Protein AF-A0A379TYB3-F1 (afdb_monomer_lite)

Radius of gyration: 19.14 Å; chains: 1; bounding box: 39×27×51 Å

pLDDT: mean 89.35, std 11.74, range [38.0, 97.56]

Foldseek 3Di:
DDDDPVLDDDDDQVCQLVCCLVVVHVDDDHDPPDPSCVVSVNDDDDPPVCPDPDPDDADDDDPVVPVVDDCVVVVRPPDPDDDD

InterPro domains:
  IPR007210 ABC-type glycine betaine transport system, substrate-binding domain [PF04069] (7-78)

Organism: Salmonella diarizonae (NCBI:txid59204)

Secondary structure (DSSP, 8-state):
----GGG-----HHHHHHHHHTTS-S-----TT-HHHHHTT--PPP-TT--SPP--------HHHHHHSTTHHHHHHS-SS---

Structure (mmCIF, N/CA/C/O backbone):
data_AF-A0A379T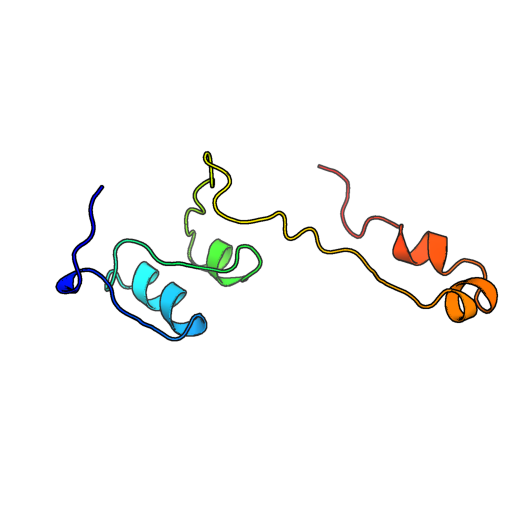YB3-F1
#
_entry.id   AF-A0A379TYB3-F1
#
loop_
_atom_site.group_PDB
_atom_site.id
_atom_site.type_symbol
_atom_site.label_atom_id
_atom_site.label_alt_id
_atom_site.label_comp_id
_atom_site.label_asym_id
_atom_site.label_entity_id
_atom_site.label_seq_id
_atom_site.pdbx_PDB_ins_code
_atom_site.Cartn_x
_atom_site.Cartn_y
_atom_site.Cartn_z
_atom_site.occupancy
_atom_site.B_iso_or_equiv
_atom_site.auth_seq_id
_atom_site.auth_comp_id
_atom_site.auth_asym_id
_atom_site.auth_atom_id
_atom_site.pdbx_PDB_model_num
ATOM 1 N N . MET A 1 1 ? -15.713 12.360 11.371 1.00 65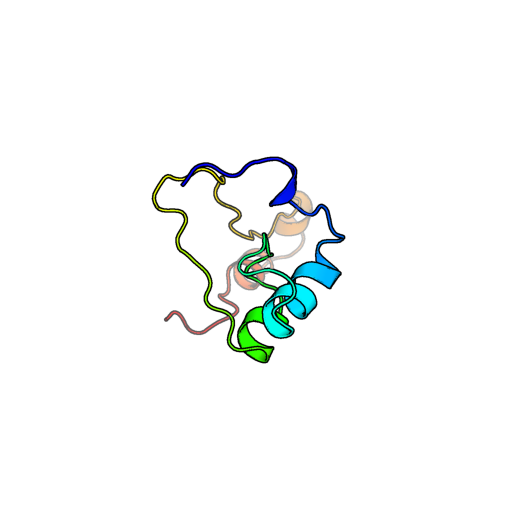.81 1 MET A N 1
ATOM 2 C CA . MET A 1 1 ? -15.424 11.503 12.537 1.00 65.81 1 MET A CA 1
ATOM 3 C C . MET A 1 1 ? -14.200 12.082 13.222 1.00 65.81 1 MET A C 1
ATOM 5 O O . MET A 1 1 ? -13.224 12.337 12.530 1.00 65.81 1 MET A O 1
ATOM 9 N N . GLN A 1 2 ? -14.281 12.380 14.515 1.00 78.62 2 GLN A N 1
ATOM 10 C CA . GLN A 1 2 ? -13.152 12.873 15.304 1.00 78.62 2 GLN A CA 1
ATOM 11 C C . GLN A 1 2 ? -12.693 11.716 16.194 1.00 78.62 2 GLN A C 1
ATOM 13 O O . GLN A 1 2 ? -13.531 11.113 16.860 1.00 78.62 2 GLN A O 1
ATOM 18 N N . LEU A 1 3 ? -11.414 11.343 16.104 1.00 83.06 3 LEU A N 1
ATOM 19 C CA . LEU A 1 3 ? -10.821 10.255 16.882 1.00 83.06 3 LEU A CA 1
ATOM 20 C C . LEU A 1 3 ? -9.966 10.851 17.997 1.00 83.06 3 LEU A C 1
ATOM 22 O O . LEU A 1 3 ? -9.078 11.661 17.724 1.00 83.06 3 LEU A O 1
ATOM 26 N N . ASP A 1 4 ? -10.199 10.408 19.226 1.00 88.88 4 ASP A N 1
ATOM 27 C CA . ASP A 1 4 ? -9.397 10.792 20.381 1.00 88.88 4 ASP A CA 1
ATOM 28 C C . ASP A 1 4 ? -8.275 9.778 20.633 1.00 88.88 4 ASP A C 1
ATOM 30 O O . ASP A 1 4 ? -8.339 8.616 20.228 1.00 88.88 4 ASP A O 1
ATOM 34 N N . ARG A 1 5 ? -7.232 10.200 21.359 1.00 83.00 5 ARG A N 1
ATOM 35 C CA . ARG A 1 5 ? -6.055 9.364 21.665 1.00 83.00 5 ARG A CA 1
ATOM 36 C C . ARG A 1 5 ? -6.375 7.939 22.154 1.00 83.00 5 ARG A C 1
ATOM 38 O O . ARG A 1 5 ? -5.710 7.027 21.676 1.00 83.00 5 ARG A O 1
ATOM 45 N N . PRO A 1 6 ? -7.357 7.699 23.047 1.00 86.81 6 PRO A N 1
ATOM 46 C CA . PRO A 1 6 ? -7.669 6.346 23.522 1.00 86.81 6 PRO A CA 1
ATOM 47 C C . PRO A 1 6 ? -8.195 5.397 22.434 1.00 86.81 6 PRO A C 1
ATOM 49 O O . PRO A 1 6 ? -8.150 4.181 22.607 1.00 86.81 6 PRO A O 1
ATOM 52 N N . GLN A 1 7 ? -8.701 5.944 21.325 1.00 89.06 7 GLN A N 1
ATOM 53 C CA . GLN A 1 7 ? -9.251 5.188 20.198 1.00 89.06 7 GLN A CA 1
ATOM 54 C C . GLN A 1 7 ? -8.179 4.847 19.152 1.00 89.06 7 GLN A C 1
ATOM 56 O O . GLN A 1 7 ? -8.433 4.058 18.247 1.00 89.06 7 GLN A O 1
ATOM 61 N N . ILE A 1 8 ? -6.977 5.422 19.269 1.00 92.25 8 ILE A N 1
ATOM 62 C CA . ILE A 1 8 ? -5.869 5.214 18.337 1.00 92.25 8 ILE A CA 1
ATOM 63 C C . ILE A 1 8 ? -4.869 4.250 18.968 1.00 92.25 8 ILE A C 1
ATOM 65 O O . ILE A 1 8 ? -4.310 4.512 20.033 1.00 92.25 8 ILE A O 1
ATOM 69 N N . ARG A 1 9 ? -4.598 3.142 18.279 1.00 92.06 9 ARG A N 1
ATOM 70 C CA . ARG A 1 9 ? -3.583 2.166 18.682 1.00 92.06 9 ARG A CA 1
ATOM 71 C C . ARG A 1 9 ? -2.471 2.150 17.647 1.00 92.06 9 ARG A C 1
ATOM 73 O O . ARG A 1 9 ? -2.710 1.819 16.490 1.00 92.06 9 ARG A O 1
ATOM 80 N N . GLN A 1 10 ? -1.260 2.517 18.060 1.00 92.50 10 GLN A N 1
ATOM 81 C CA . GLN A 1 10 ? -0.078 2.314 17.226 1.00 92.50 10 GLN A CA 1
ATOM 82 C C . GLN A 1 10 ? 0.306 0.839 17.253 1.00 92.50 10 GLN A C 1
ATOM 84 O O . GLN A 1 10 ? 0.362 0.221 18.315 1.00 92.50 10 GLN A O 1
ATOM 89 N N . MET A 1 11 ? 0.533 0.279 16.072 1.00 93.25 11 MET A N 1
ATOM 90 C CA . MET A 1 11 ? 0.830 -1.132 15.875 1.00 93.25 11 MET A CA 1
ATOM 91 C C . MET A 1 11 ? 1.838 -1.270 14.743 1.00 93.25 11 MET A C 1
ATOM 93 O O . MET A 1 11 ? 1.878 -0.430 13.841 1.00 93.25 11 MET A O 1
ATOM 97 N N . ASP A 1 12 ? 2.595 -2.364 14.751 1.00 94.38 12 ASP A N 1
ATOM 98 C CA . ASP A 1 12 ? 3.369 -2.741 13.575 1.00 94.38 12 ASP A CA 1
ATOM 99 C C . ASP A 1 12 ? 2.415 -3.014 12.400 1.00 94.38 12 ASP A C 1
ATOM 101 O O . ASP A 1 12 ? 1.409 -3.711 12.590 1.00 94.38 12 ASP A O 1
ATOM 105 N N . PRO A 1 13 ? 2.715 -2.542 11.174 1.00 90.50 13 PRO A N 1
ATOM 106 C CA . PRO A 1 13 ? 1.812 -2.676 10.027 1.00 90.50 13 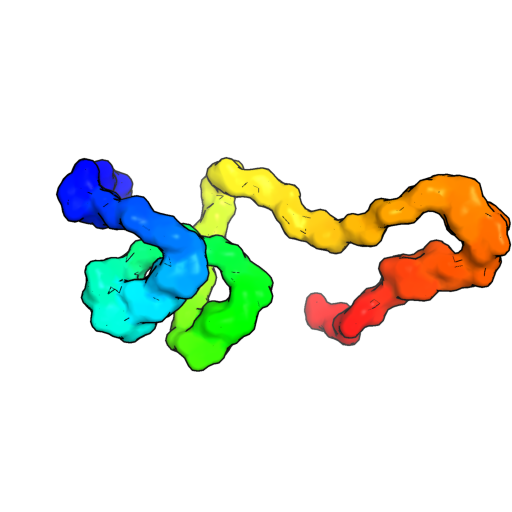PRO A CA 1
ATOM 107 C C . PRO A 1 13 ? 1.366 -4.118 9.765 1.00 90.50 13 PRO A C 1
ATOM 109 O O . PRO A 1 13 ? 0.225 -4.373 9.392 1.00 90.50 13 PRO A O 1
ATOM 112 N N . GLY A 1 14 ? 2.248 -5.091 10.014 1.00 92.25 14 GLY A N 1
ATOM 113 C CA . GLY A 1 14 ? 1.937 -6.509 9.851 1.00 92.25 14 GLY A CA 1
ATOM 114 C C . GLY A 1 14 ? 0.877 -7.043 10.821 1.00 92.25 14 GLY A C 1
ATOM 115 O O . GLY A 1 14 ? 0.221 -8.029 10.492 1.00 92.25 14 GLY A O 1
ATOM 116 N N . LEU A 1 15 ? 0.681 -6.415 11.982 1.00 95.25 15 LEU A N 1
ATOM 117 C CA . LEU A 1 15 ? -0.288 -6.848 12.994 1.00 95.25 15 LEU A CA 1
ATOM 118 C C . LEU A 1 15 ? -1.691 -6.286 12.747 1.00 95.25 15 LEU A C 1
ATOM 120 O O . LEU A 1 15 ? -2.670 -6.900 13.169 1.00 95.25 15 LEU A O 1
ATOM 124 N N . VAL A 1 16 ? -1.792 -5.160 12.034 1.00 95.94 16 VAL A N 1
ATOM 125 C CA . VAL A 1 16 ? -3.055 -4.450 11.781 1.00 95.94 16 VAL A CA 1
ATOM 126 C C . VAL A 1 16 ? -4.091 -5.360 11.113 1.00 95.94 16 VAL A C 1
ATOM 128 O O . VAL A 1 16 ? -5.239 -5.397 11.542 1.00 95.94 16 VAL A O 1
ATOM 131 N N . TYR A 1 17 ? -3.684 -6.167 10.129 1.00 95.75 17 TYR A N 1
ATOM 132 C CA . TYR A 1 17 ? -4.582 -7.084 9.410 1.00 95.75 17 TYR A CA 1
ATOM 133 C C . TYR A 1 17 ? -5.258 -8.105 10.333 1.00 95.75 17 TYR A C 1
ATOM 135 O O . TYR A 1 17 ? -6.462 -8.328 10.233 1.00 95.75 17 TYR A O 1
ATOM 143 N N . ASN A 1 18 ? -4.489 -8.713 11.243 1.00 95.00 18 ASN A N 1
ATOM 144 C CA . ASN A 1 18 ? -5.033 -9.667 12.211 1.00 95.00 18 ASN A CA 1
ATOM 145 C C . ASN A 1 18 ? -5.910 -8.948 13.238 1.00 95.00 18 ASN A C 1
ATOM 147 O O . ASN A 1 18 ? -6.958 -9.461 13.599 1.00 95.00 18 ASN A O 1
ATOM 151 N N . ALA A 1 19 ? -5.520 -7.745 13.667 1.00 95.94 19 ALA A N 1
ATOM 152 C CA . ALA A 1 19 ? -6.293 -6.968 14.627 1.00 95.94 19 ALA A CA 1
ATOM 153 C C . ALA A 1 19 ? -7.676 -6.568 14.091 1.00 95.94 19 ALA A C 1
ATOM 155 O O . ALA A 1 19 ? -8.643 -6.620 14.845 1.00 95.94 19 ALA A O 1
ATOM 156 N N . VAL A 1 20 ? -7.774 -6.217 12.803 1.00 95.25 20 VAL A N 1
ATOM 157 C CA . VAL A 1 20 ? -9.061 -5.954 12.138 1.00 95.25 20 VAL A CA 1
ATOM 158 C C . VAL A 1 20 ? -9.872 -7.246 12.011 1.00 95.25 20 VAL A C 1
ATOM 160 O O . VA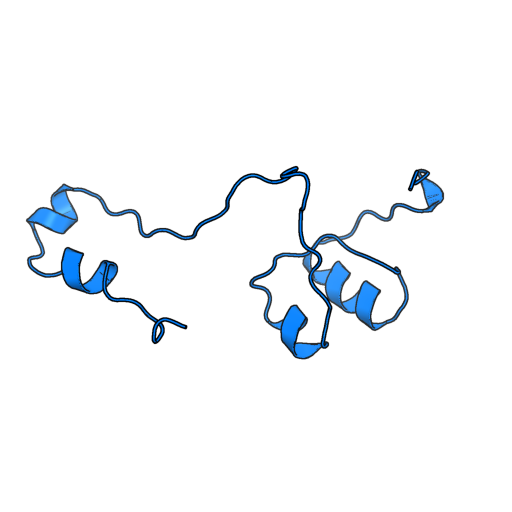L A 1 20 ? -11.031 -7.281 12.411 1.00 95.25 20 VAL A O 1
ATOM 163 N N . ARG A 1 21 ? -9.261 -8.336 11.522 1.00 95.69 21 ARG A N 1
ATOM 164 C CA . ARG A 1 21 ? -9.926 -9.647 11.383 1.00 95.69 21 ARG A CA 1
ATOM 165 C C . ARG A 1 21 ? -10.488 -10.163 12.713 1.00 95.69 21 ARG A C 1
ATOM 167 O O . ARG A 1 21 ? -11.596 -10.684 12.748 1.00 95.69 21 ARG A O 1
ATOM 174 N N . ASP A 1 22 ? -9.718 -10.025 13.789 1.00 96.00 22 ASP A N 1
ATOM 175 C CA . ASP A 1 22 ? -10.058 -10.530 15.123 1.00 96.00 22 ASP A CA 1
ATOM 176 C C . ASP A 1 22 ? -10.956 -9.556 15.913 1.00 96.00 22 ASP A C 1
ATOM 178 O O . ASP A 1 22 ? -11.273 -9.816 17.073 1.00 96.00 22 ASP A O 1
ATOM 182 N N . GLY A 1 23 ? -11.363 -8.427 15.313 1.00 94.19 23 GLY A N 1
ATOM 183 C CA . GLY A 1 23 ? -12.250 -7.441 15.939 1.00 94.19 23 GLY A CA 1
ATOM 184 C C . GLY A 1 23 ? -11.614 -6.655 17.090 1.00 94.19 23 GLY A C 1
ATOM 185 O O . GLY A 1 23 ? -12.318 -6.081 17.917 1.00 94.19 23 GLY A O 1
ATOM 186 N N . LEU A 1 24 ? -10.281 -6.624 17.176 1.00 94.12 24 LEU A N 1
ATOM 187 C CA . LEU A 1 24 ? -9.555 -5.839 18.182 1.00 94.12 24 LEU A CA 1
ATOM 188 C C . LEU A 1 24 ? -9.579 -4.337 17.868 1.00 94.12 24 LEU A C 1
ATOM 190 O O . LEU A 1 24 ? -9.417 -3.524 18.786 1.00 94.12 24 LEU A O 1
ATOM 194 N N . VAL A 1 25 ? -9.734 -3.991 16.587 1.00 93.94 25 VAL A N 1
ATOM 195 C CA . VAL A 1 25 ? -9.937 -2.638 16.053 1.00 93.94 25 VAL A CA 1
ATOM 196 C C . VAL A 1 25 ? -10.941 -2.690 14.898 1.00 93.94 25 VAL A C 1
ATOM 198 O O . VAL A 1 25 ? -10.972 -3.668 14.157 1.00 93.94 25 VAL A O 1
ATOM 201 N N . ASP A 1 26 ? -11.723 -1.627 14.715 1.00 93.75 26 ASP A N 1
ATOM 202 C CA . ASP A 1 26 ? -12.750 -1.565 13.661 1.00 93.75 26 ASP A CA 1
ATOM 203 C C . ASP A 1 26 ? -12.173 -1.219 12.278 1.00 93.75 26 ASP A C 1
ATOM 205 O O . ASP A 1 26 ? -12.727 -1.582 11.243 1.00 93.75 26 ASP A O 1
ATOM 209 N N . ALA A 1 27 ? -11.056 -0.489 12.257 1.00 93.81 27 ALA A N 1
ATOM 210 C CA . ALA A 1 27 ? -10.376 -0.044 11.049 1.00 93.81 27 ALA A CA 1
ATOM 211 C C . ALA A 1 27 ? -8.866 0.047 11.288 1.00 93.81 27 ALA A C 1
ATOM 213 O O . ALA A 1 27 ? -8.404 0.231 12.417 1.00 93.81 27 ALA A O 1
ATOM 214 N N . GLY A 1 28 ? -8.090 -0.052 10.211 1.00 93.38 28 GLY A N 1
ATOM 215 C CA . GLY A 1 28 ? -6.637 -0.004 10.274 1.00 93.38 28 GLY A CA 1
ATOM 216 C C . GLY A 1 28 ? -6.017 0.555 9.002 1.00 93.38 28 GLY A C 1
ATOM 217 O O . GLY A 1 28 ? -6.581 0.435 7.916 1.00 93.38 28 GLY A O 1
ATOM 218 N N . LEU A 1 29 ? -4.839 1.160 9.146 1.00 94.00 29 LEU A N 1
ATOM 219 C CA . LEU A 1 29 ? -4.025 1.586 8.013 1.00 94.00 29 LEU A CA 1
ATOM 220 C C . LEU A 1 29 ? -3.254 0.378 7.470 1.00 94.00 29 LEU A C 1
ATOM 222 O O . LEU A 1 29 ? -2.481 -0.245 8.198 1.00 94.00 29 LEU A O 1
ATOM 226 N N . VAL A 1 30 ? -3.473 0.051 6.199 1.00 93.00 30 VAL A N 1
ATOM 227 C CA . VAL A 1 30 ? -2.927 -1.141 5.536 1.00 93.00 30 VAL A CA 1
ATOM 228 C C . VAL A 1 30 ? -2.282 -0.785 4.199 1.00 93.00 30 VAL A C 1
ATOM 230 O O . VAL A 1 30 ? -2.534 0.281 3.642 1.00 93.00 30 VAL A O 1
ATOM 233 N N . TYR A 1 31 ? -1.477 -1.702 3.663 1.00 93.12 31 TYR A N 1
ATOM 234 C CA . TYR A 1 31 ? -0.979 -1.633 2.291 1.00 93.12 31 TYR A CA 1
ATOM 235 C C . TYR A 1 31 ? -1.909 -2.429 1.374 1.00 93.12 31 TYR A C 1
ATOM 237 O O . TYR A 1 31 ? -2.195 -3.598 1.627 1.00 93.12 31 TYR A O 1
ATOM 245 N N . THR A 1 32 ? -2.372 -1.805 0.292 1.00 89.19 32 THR A N 1
ATOM 246 C CA . THR A 1 32 ? -3.381 -2.383 -0.615 1.00 89.19 32 THR A CA 1
ATOM 247 C C . THR A 1 32 ? -2.901 -3.625 -1.369 1.00 89.19 32 THR A C 1
ATOM 249 O O . THR A 1 32 ? -3.721 -4.416 -1.825 1.00 89.19 32 THR A O 1
ATOM 252 N N . THR A 1 33 ? -1.586 -3.823 -1.476 1.00 89.69 33 THR A N 1
ATOM 253 C CA . THR A 1 33 ? -0.951 -4.968 -2.143 1.00 89.69 33 THR A CA 1
ATOM 254 C C . THR A 1 33 ? -0.715 -6.172 -1.226 1.00 89.69 33 THR A C 1
ATOM 256 O O . THR A 1 33 ? -0.249 -7.210 -1.698 1.00 89.69 33 THR A O 1
ATOM 259 N N . ASP A 1 34 ? -1.018 -6.077 0.074 1.00 93.19 34 ASP A N 1
ATOM 260 C CA . ASP A 1 34 ? -0.839 -7.196 1.004 1.00 93.19 34 ASP A CA 1
ATOM 261 C C . ASP A 1 34 ? -1.867 -8.306 0.729 1.00 93.19 34 ASP A C 1
ATOM 263 O O . ASP A 1 34 ? -3.079 -8.080 0.713 1.00 93.19 34 ASP A O 1
ATOM 267 N N . GLY A 1 35 ? -1.389 -9.541 0.549 1.00 92.19 35 GLY A N 1
ATOM 268 C CA . GLY A 1 35 ? -2.241 -10.685 0.212 1.00 92.19 35 GLY A CA 1
ATOM 269 C C . GLY A 1 35 ? -3.328 -10.989 1.251 1.00 92.19 35 GLY A C 1
ATOM 270 O O . GLY A 1 35 ? -4.358 -11.573 0.905 1.00 92.19 35 GLY A O 1
ATOM 271 N N . ARG A 1 36 ? -3.153 -10.559 2.508 1.00 95.44 36 ARG A N 1
ATOM 272 C CA . ARG A 1 36 ? -4.157 -10.732 3.570 1.00 95.44 36 ARG A CA 1
ATOM 273 C C . ARG A 1 36 ? -5.395 -9.872 3.372 1.00 95.44 36 ARG A C 1
ATOM 275 O O . ARG A 1 36 ? -6.432 -10.233 3.911 1.00 95.44 36 ARG A O 1
ATOM 282 N N . VAL A 1 37 ? -5.32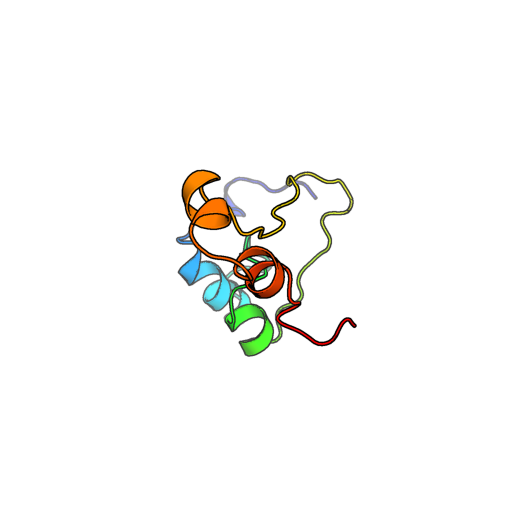8 -8.801 2.576 1.00 93.31 37 VAL A N 1
ATOM 283 C CA . VAL A 1 37 ? -6.518 -8.014 2.212 1.00 93.31 37 VAL A CA 1
ATOM 284 C C . VAL A 1 37 ? -7.550 -8.922 1.550 1.00 93.31 37 VAL A C 1
ATOM 286 O O . VAL A 1 37 ? -8.671 -9.037 2.031 1.00 93.31 37 VAL A O 1
ATOM 289 N N . LYS A 1 38 ? -7.145 -9.654 0.506 1.00 92.94 38 LYS A N 1
ATOM 290 C CA . LYS A 1 38 ? -8.009 -10.646 -0.144 1.00 92.94 38 LYS A CA 1
ATOM 291 C C . LYS A 1 38 ? -8.204 -11.891 0.724 1.00 92.94 38 LYS A C 1
ATOM 293 O O . LYS A 1 38 ? -9.298 -12.438 0.764 1.00 92.94 38 LYS A O 1
ATOM 298 N N . GLY A 1 39 ? -7.155 -12.344 1.414 1.00 94.69 39 GLY A N 1
ATOM 299 C CA . GLY A 1 39 ? -7.198 -13.555 2.240 1.00 94.69 39 GLY A CA 1
ATOM 300 C C . GLY A 1 39 ? -8.168 -13.484 3.424 1.00 94.69 39 GLY A C 1
ATOM 301 O O . GLY A 1 39 ? -8.680 -14.520 3.838 1.00 94.69 39 GLY A O 1
ATOM 302 N N . PHE A 1 40 ? -8.429 -12.289 3.958 1.00 95.38 40 PHE A N 1
ATOM 303 C CA . PHE A 1 40 ? -9.365 -12.054 5.064 1.00 95.38 40 PHE A CA 1
ATOM 304 C C . PHE A 1 40 ? -10.641 -11.319 4.625 1.00 95.38 40 PHE A C 1
ATOM 306 O O . PHE A 1 40 ? -11.400 -10.890 5.486 1.00 95.38 40 PHE A O 1
ATOM 313 N N . ASP A 1 41 ? -10.863 -11.166 3.315 1.00 94.12 41 ASP A N 1
ATOM 314 C CA . ASP A 1 41 ? -12.005 -10.435 2.741 1.00 94.12 41 ASP A CA 1
ATOM 315 C C . ASP A 1 41 ? -12.175 -9.016 3.323 1.00 94.12 41 ASP A C 1
ATOM 317 O O . ASP A 1 41 ? -13.266 -8.557 3.661 1.00 94.12 41 ASP A O 1
ATOM 321 N N . LEU A 1 42 ? -11.054 -8.307 3.488 1.00 94.88 42 LEU A N 1
ATOM 322 C CA . LEU A 1 42 ? -11.060 -6.950 4.021 1.00 94.88 42 LEU A CA 1
ATOM 323 C C . LEU A 1 42 ? -11.512 -5.962 2.949 1.00 94.88 42 LEU A C 1
ATOM 325 O O . LEU A 1 42 ? -11.009 -5.948 1.821 1.00 94.88 42 LEU A O 1
ATOM 329 N N . LYS A 1 43 ? -12.401 -5.049 3.337 1.00 94.81 43 LYS A N 1
ATOM 330 C CA . LYS A 1 43 ? -12.813 -3.941 2.480 1.00 94.81 43 LYS A CA 1
ATOM 331 C C . LYS A 1 43 ? -11.776 -2.817 2.520 1.00 94.81 43 LYS A C 1
ATOM 333 O O . LYS A 1 43 ? -11.630 -2.138 3.532 1.00 94.81 43 LYS A O 1
ATOM 338 N N . VAL A 1 44 ? -11.110 -2.575 1.392 1.00 94.44 44 VAL A N 1
ATOM 339 C CA . VAL A 1 44 ? -10.310 -1.357 1.183 1.00 94.44 44 VAL A CA 1
ATOM 340 C C . VAL A 1 44 ? -11.250 -0.188 0.889 1.00 94.44 44 VAL A C 1
ATOM 342 O O . VAL A 1 44 ? -12.145 -0.304 0.045 1.00 94.44 44 VAL A O 1
ATOM 345 N N . LEU A 1 45 ? -11.060 0.917 1.609 1.00 94.94 45 LEU A N 1
ATOM 346 C CA . LEU A 1 45 ? -11.791 2.166 1.401 1.00 94.94 45 LEU A CA 1
ATOM 347 C C . LEU A 1 45 ? -11.067 3.045 0.377 1.00 94.94 45 LEU A C 1
ATOM 349 O O . LEU A 1 45 ? -9.842 3.019 0.283 1.00 94.94 45 LEU A O 1
ATOM 353 N N . GLU A 1 46 ? -11.841 3.818 -0.376 1.00 94.00 46 GLU A N 1
ATOM 354 C CA . GLU A 1 46 ? -11.326 4.827 -1.300 1.00 94.00 46 GLU A CA 1
ATOM 355 C C . GLU A 1 46 ? -10.865 6.071 -0.524 1.00 94.00 46 GLU A C 1
ATOM 357 O O . GLU A 1 46 ? -11.558 6.523 0.388 1.00 94.00 46 GLU A O 1
ATOM 362 N N . ASP A 1 47 ? -9.702 6.621 -0.882 1.00 94.06 47 ASP A N 1
ATOM 363 C CA . ASP A 1 47 ? -9.236 7.925 -0.395 1.00 94.06 47 ASP A CA 1
ATOM 364 C C . ASP A 1 47 ? -9.799 9.039 -1.290 1.00 94.06 47 ASP A C 1
ATOM 366 O O . ASP A 1 47 ? -9.121 9.588 -2.158 1.00 94.06 47 ASP A O 1
ATOM 370 N N . ASP A 1 48 ? -11.077 9.347 -1.085 1.00 94.94 48 ASP A N 1
ATOM 371 C CA . ASP A 1 48 ? -11.866 10.304 -1.871 1.00 94.94 48 ASP A CA 1
ATOM 372 C C . ASP A 1 48 ? -11.334 11.747 -1.815 1.00 94.94 48 ASP A C 1
ATOM 374 O O . ASP A 1 48 ? -11.635 12.570 -2.681 1.00 94.94 48 ASP A O 1
ATOM 378 N N . LYS A 1 49 ? -10.531 12.065 -0.795 1.00 94.00 49 LYS A N 1
ATOM 379 C CA . LYS A 1 49 ? -9.960 13.401 -0.571 1.00 94.00 49 LYS A CA 1
ATOM 380 C C . LYS A 1 49 ? -8.498 13.518 -0.982 1.00 94.00 49 LYS A C 1
ATOM 382 O O . LYS A 1 49 ? -7.943 14.610 -0.858 1.00 94.00 49 LYS A O 1
ATOM 387 N N . GLY A 1 50 ? -7.889 12.433 -1.459 1.00 92.50 50 GLY A N 1
ATOM 388 C CA . GLY A 1 50 ? -6.501 12.420 -1.911 1.00 92.50 50 GLY A CA 1
ATOM 389 C C . GLY A 1 50 ? -5.519 12.826 -0.815 1.00 92.50 50 GLY A C 1
ATOM 390 O O . GLY A 1 50 ? -4.619 13.631 -1.057 1.00 92.50 50 GLY A O 1
ATOM 391 N N . PHE A 1 51 ? -5.716 12.322 0.405 1.00 93.69 51 PHE A N 1
ATOM 392 C CA . PHE A 1 51 ? -4.769 12.542 1.495 1.00 93.69 51 PHE A CA 1
ATOM 393 C C . PHE A 1 51 ? -3.413 11.883 1.202 1.00 93.69 51 PHE A C 1
ATOM 395 O O . PHE A 1 51 ? -2.365 12.448 1.523 1.00 93.69 51 PHE A O 1
ATOM 402 N N . PHE A 1 52 ? -3.424 10.703 0.578 1.00 92.44 52 PHE A N 1
ATOM 403 C CA . PHE A 1 52 ? -2.224 9.991 0.161 1.00 92.44 52 PHE A CA 1
ATOM 404 C C . PHE A 1 52 ? -1.835 10.339 -1.284 1.00 92.44 52 PHE A C 1
ATOM 406 O O . PHE A 1 52 ? -2.698 10.463 -2.155 1.00 92.44 52 PHE A O 1
ATOM 413 N N . PRO A 1 53 ? -0.529 10.464 -1.586 1.00 90.62 53 PRO A N 1
ATOM 414 C CA . PRO A 1 53 ? -0.076 10.602 -2.963 1.00 90.62 53 PRO A CA 1
ATOM 415 C C . PRO A 1 53 ? -0.279 9.295 -3.743 1.00 90.62 53 PRO A C 1
ATOM 417 O O . PRO A 1 53 ? -0.463 8.220 -3.175 1.00 90.62 53 PRO A O 1
ATOM 420 N N . SER A 1 54 ? -0.190 9.379 -5.071 1.00 87.31 54 SER A N 1
ATOM 421 C CA . SER A 1 54 ? -0.191 8.186 -5.921 1.00 87.31 54 SER A CA 1
ATOM 422 C C . SER A 1 54 ? 1.085 7.364 -5.714 1.00 87.31 54 SER A C 1
ATOM 424 O O . SER A 1 54 ? 2.193 7.893 -5.803 1.00 87.31 54 SER A O 1
ATOM 426 N N . TYR A 1 55 ? 0.924 6.058 -5.489 1.00 87.06 55 TYR A N 1
ATOM 427 C CA . TYR A 1 55 ? 2.011 5.082 -5.343 1.00 87.06 55 TYR A CA 1
ATOM 428 C C . TYR A 1 55 ? 2.030 4.087 -6.514 1.00 87.06 55 TYR A C 1
ATOM 430 O O . TYR A 1 55 ? 2.075 2.872 -6.320 1.00 87.06 55 TYR A O 1
ATOM 438 N N . ALA A 1 56 ? 1.961 4.594 -7.747 1.00 85.19 56 ALA A N 1
ATOM 439 C CA . ALA A 1 56 ? 2.039 3.758 -8.942 1.00 85.19 56 ALA A CA 1
ATOM 440 C C . ALA A 1 56 ? 3.413 3.071 -9.044 1.00 85.19 56 ALA A C 1
ATOM 442 O O . ALA A 1 56 ? 4.449 3.724 -9.185 1.00 85.19 56 ALA A O 1
ATOM 443 N N . VAL A 1 57 ? 3.422 1.738 -8.985 1.00 84.62 57 VAL A N 1
ATOM 444 C CA . VAL A 1 57 ? 4.644 0.944 -9.143 1.00 84.62 57 VAL A CA 1
ATOM 445 C C . VAL A 1 57 ? 5.113 1.051 -10.590 1.00 84.62 57 VAL A C 1
ATOM 447 O O . VAL A 1 57 ? 4.396 0.657 -11.504 1.00 84.62 57 VAL A O 1
ATOM 450 N N . THR A 1 58 ? 6.322 1.576 -10.789 1.00 89.31 58 THR A N 1
ATOM 451 C CA . THR A 1 58 ? 6.924 1.751 -12.116 1.00 89.31 58 THR A CA 1
ATOM 452 C C . THR A 1 58 ? 8.364 1.233 -12.098 1.00 89.31 58 THR A C 1
ATOM 454 O O . THR A 1 58 ? 9.115 1.597 -11.188 1.00 89.31 58 THR A O 1
ATOM 457 N N . PRO A 1 59 ? 8.783 0.400 -13.068 1.00 89.75 59 PRO A N 1
ATOM 458 C CA . PRO A 1 59 ? 10.181 0.014 -13.208 1.00 89.75 59 PRO A CA 1
ATOM 459 C C . PRO A 1 59 ? 11.072 1.232 -13.489 1.00 89.75 59 PRO A C 1
ATOM 461 O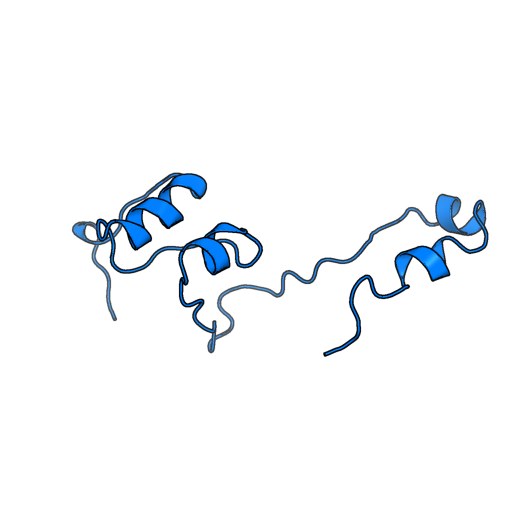 O . PRO A 1 59 ? 10.745 2.071 -14.324 1.00 89.75 59 PRO A O 1
ATOM 464 N N . VAL A 1 60 ? 12.227 1.311 -12.827 1.00 93.25 60 VAL A N 1
ATOM 465 C CA . VAL A 1 60 ? 13.245 2.340 -13.088 1.00 93.25 60 VAL A CA 1
ATOM 466 C C . VAL A 1 60 ? 14.552 1.650 -13.441 1.00 93.25 60 VAL A C 1
ATOM 468 O O . VAL A 1 60 ? 15.073 0.855 -12.659 1.00 93.25 60 VAL A O 1
ATOM 471 N N . VAL A 1 61 ? 15.091 1.961 -14.619 1.00 94.56 61 VAL A N 1
ATOM 472 C CA . VAL A 1 61 ? 16.312 1.342 -15.143 1.00 94.56 61 VAL A CA 1
ATOM 473 C C . VAL A 1 61 ? 17.298 2.417 -15.581 1.00 94.56 61 VAL A C 1
ATOM 475 O O . VAL A 1 61 ? 16.918 3.475 -16.082 1.00 94.56 61 VAL A O 1
ATOM 478 N N . ARG A 1 62 ? 18.593 2.156 -15.372 1.00 97.25 62 ARG A N 1
ATOM 479 C CA . ARG A 1 62 ? 19.665 3.037 -15.848 1.00 97.25 62 ARG A CA 1
ATOM 480 C C . ARG A 1 62 ? 19.680 3.057 -17.374 1.00 97.25 62 ARG A C 1
ATOM 482 O O . ARG A 1 62 ? 19.650 2.002 -18.000 1.00 97.25 62 ARG A O 1
ATOM 489 N N . LYS A 1 63 ? 19.821 4.247 -17.959 1.00 95.12 63 LYS A N 1
ATOM 490 C CA . LYS A 1 63 ? 19.818 4.443 -19.415 1.00 95.12 63 LYS A CA 1
ATOM 491 C C . LYS A 1 63 ? 20.850 3.572 -20.144 1.00 95.12 63 LYS A C 1
ATOM 493 O O . LYS A 1 63 ? 20.495 2.891 -21.094 1.00 95.12 63 LYS A O 1
ATOM 498 N N . GLU A 1 64 ? 22.079 3.511 -19.634 1.00 97.38 64 GLU A N 1
ATOM 499 C CA . GLU A 1 64 ? 23.163 2.689 -20.202 1.00 97.38 64 GLU A CA 1
ATOM 500 C C . GLU A 1 64 ? 22.800 1.195 -20.283 1.00 97.38 64 GLU A C 1
ATOM 502 O O . GLU A 1 64 ? 23.224 0.493 -21.196 1.00 97.38 64 GLU A O 1
ATOM 507 N N . VAL A 1 65 ? 21.992 0.698 -19.338 1.00 96.94 65 VAL A N 1
ATOM 508 C CA . VAL A 1 65 ? 21.533 -0.698 -19.330 1.00 96.94 65 VAL A CA 1
ATOM 509 C C . VAL A 1 65 ? 20.486 -0.926 -20.418 1.00 96.94 65 VAL A C 1
ATOM 511 O O . VAL A 1 65 ? 20.537 -1.959 -21.076 1.00 96.94 65 VAL A O 1
ATOM 514 N N . LEU A 1 66 ? 19.574 0.025 -20.640 1.00 95.94 66 LEU A N 1
ATOM 515 C CA . LEU A 1 66 ? 18.608 -0.062 -21.741 1.00 95.94 66 LEU A CA 1
ATOM 516 C C . LEU A 1 66 ? 19.313 -0.035 -23.103 1.00 95.94 66 LEU A C 1
ATOM 518 O O . LEU A 1 66 ? 18.998 -0.839 -23.970 1.00 95.94 66 LEU A O 1
ATOM 522 N N . GLU A 1 67 ? 20.312 0.833 -23.273 1.00 95.88 67 GLU A N 1
ATOM 523 C CA . GLU A 1 67 ? 21.069 0.945 -24.528 1.00 95.88 67 GLU A CA 1
ATOM 524 C C . GLU A 1 67 ? 21.909 -0.306 -24.829 1.00 95.88 67 GLU A C 1
ATOM 526 O O . GLU A 1 67 ? 22.024 -0.714 -25.983 1.00 95.88 67 GLU A O 1
ATOM 531 N N . ALA A 1 68 ? 22.476 -0.939 -23.798 1.00 97.56 68 ALA A N 1
ATOM 532 C CA . ALA A 1 68 ? 23.290 -2.144 -23.949 1.00 97.56 68 ALA A CA 1
ATOM 533 C C . ALA A 1 68 ? 22.471 -3.434 -24.149 1.00 97.56 68 ALA A C 1
ATOM 535 O O . ALA A 1 68 ? 23.045 -4.455 -24.526 1.00 97.56 68 ALA A O 1
ATOM 536 N N . ASN A 1 69 ? 21.157 -3.418 -23.884 1.00 96.81 69 ASN A N 1
ATOM 537 C CA . ASN A 1 69 ? 20.296 -4.606 -23.925 1.00 96.81 69 ASN A CA 1
ATOM 538 C C . ASN A 1 69 ? 19.052 -4.356 -24.799 1.00 96.81 69 ASN A C 1
ATOM 540 O O . ASN A 1 69 ? 17.987 -4.031 -24.267 1.00 96.81 69 ASN A O 1
ATOM 544 N N . PRO A 1 70 ? 19.160 -4.525 -26.133 1.00 95.25 70 PRO A N 1
ATOM 545 C CA . PRO A 1 70 ? 18.022 -4.377 -27.038 1.00 95.25 70 PRO A CA 1
ATOM 546 C C . PRO A 1 70 ? 16.845 -5.288 -26.648 1.00 95.25 70 PRO A C 1
ATOM 548 O O . PRO A 1 70 ? 17.037 -6.484 -26.431 1.00 95.25 70 PRO A O 1
ATOM 551 N N . GLY A 1 71 ? 15.633 -4.727 -26.570 1.00 92.62 71 GLY A N 1
ATOM 552 C CA . GLY A 1 71 ? 14.398 -5.437 -26.205 1.00 92.62 71 GLY A CA 1
ATOM 553 C C . GLY A 1 71 ? 14.082 -5.467 -24.704 1.00 92.62 71 GLY A C 1
ATOM 554 O O . GLY A 1 71 ? 13.038 -5.986 -24.305 1.00 92.62 71 GLY A O 1
ATOM 555 N N . LEU A 1 72 ? 14.952 -4.914 -23.849 1.00 93.31 72 LEU A N 1
ATOM 556 C CA . LEU A 1 72 ? 14.686 -4.800 -22.412 1.00 93.31 72 LEU A CA 1
ATOM 557 C C . LEU A 1 72 ? 13.561 -3.798 -22.109 1.00 93.31 72 LEU A C 1
ATOM 559 O O . LEU A 1 72 ? 12.789 -4.004 -21.177 1.00 93.31 72 LEU A O 1
ATOM 563 N N . ASP A 1 73 ? 13.459 -2.726 -22.889 1.00 92.19 73 ASP A N 1
ATOM 564 C CA . ASP A 1 73 ? 12.383 -1.741 -22.801 1.00 92.19 73 ASP A CA 1
ATOM 565 C C . ASP A 1 73 ? 11.016 -2.363 -23.104 1.00 92.19 73 ASP A C 1
ATOM 567 O O . ASP A 1 73 ? 10.085 -2.200 -22.313 1.00 92.19 73 ASP A O 1
ATOM 571 N N . ASP A 1 74 ? 10.915 -3.147 -24.178 1.00 92.19 74 ASP A N 1
ATOM 572 C CA . ASP A 1 74 ? 9.696 -3.884 -24.516 1.00 92.19 74 ASP A CA 1
ATOM 573 C C . ASP A 1 74 ? 9.321 -4.876 -23.410 1.00 92.19 74 ASP A C 1
ATOM 575 O O . ASP A 1 74 ? 8.167 -4.935 -22.985 1.00 92.19 74 ASP A O 1
ATOM 579 N N . ALA A 1 75 ? 10.299 -5.619 -22.883 1.00 90.75 75 ALA A N 1
ATOM 580 C CA . ALA A 1 75 ? 10.066 -6.591 -21.818 1.00 90.75 75 ALA A CA 1
ATOM 581 C C . ALA A 1 75 ? 9.576 -5.945 -20.508 1.00 90.75 75 ALA A C 1
ATOM 583 O O . ALA A 1 75 ? 8.742 -6.524 -19.815 1.00 90.75 75 ALA A O 1
ATOM 584 N N . LEU A 1 76 ? 10.079 -4.756 -20.160 1.00 91.06 76 LEU A N 1
ATOM 585 C CA . LEU A 1 76 ? 9.687 -4.036 -18.943 1.00 91.06 76 LEU A CA 1
ATOM 586 C C . LEU A 1 76 ? 8.343 -3.317 -19.079 1.00 91.06 76 LEU A C 1
ATOM 588 O O . LEU A 1 76 ? 7.632 -3.175 -18.085 1.00 91.06 76 LEU A O 1
ATOM 592 N N . ASN A 1 77 ? 8.006 -2.867 -20.289 1.00 89.62 77 ASN A N 1
ATOM 593 C CA . ASN A 1 77 ? 6.721 -2.238 -20.587 1.00 89.62 77 ASN A CA 1
ATOM 594 C C . ASN A 1 77 ? 5.622 -3.258 -20.902 1.00 89.62 77 ASN A C 1
ATOM 596 O O . ASN A 1 77 ? 4.446 -2.891 -20.945 1.00 89.62 77 ASN A O 1
ATOM 600 N N . HIS A 1 78 ? 5.974 -4.529 -21.114 1.00 85.56 78 HIS A N 1
ATOM 601 C CA . HIS A 1 78 ? 4.994 -5.577 -21.338 1.00 85.56 78 HIS A CA 1
ATOM 602 C C . HIS A 1 78 ? 4.100 -5.727 -20.094 1.00 85.56 78 HIS A C 1
ATOM 604 O O . HIS A 1 78 ? 4.597 -6.030 -19.005 1.00 85.56 78 HIS A O 1
ATOM 610 N N . PRO A 1 79 ? 2.772 -5.555 -20.217 1.00 70.88 79 PRO A N 1
ATOM 611 C CA . PRO A 1 79 ? 1.882 -5.661 -19.075 1.00 70.88 79 PRO A CA 1
ATOM 612 C C . PRO A 1 79 ? 1.930 -7.079 -18.494 1.00 70.88 79 PRO A C 1
ATOM 614 O O . PRO A 1 79 ? 1.722 -8.073 -19.189 1.00 70.88 79 PRO A O 1
ATOM 617 N N . PHE A 1 80 ? 2.204 -7.173 -17.192 1.00 63.12 80 PHE A N 1
ATOM 618 C CA . PHE A 1 80 ? 2.247 -8.437 -16.443 1.00 63.12 80 PHE A CA 1
ATOM 619 C C . PHE A 1 80 ? 0.850 -9.036 -16.180 1.00 63.12 80 PHE A C 1
ATOM 621 O O . PHE A 1 80 ? 0.735 -10.102 -15.577 1.00 63.12 80 PHE A O 1
ATOM 628 N N . TRP A 1 81 ? -0.218 -8.363 -16.618 1.00 55.56 81 TRP A N 1
ATOM 629 C CA . TRP A 1 81 ? -1.612 -8.746 -16.403 1.00 55.56 81 TRP A CA 1
ATOM 630 C C . TRP A 1 81 ? -2.433 -8.463 -17.672 1.00 55.56 81 TRP A C 1
ATOM 632 O O . TRP A 1 81 ? -2.172 -7.452 -18.328 1.00 55.56 81 TRP A O 1
ATOM 642 N N . PRO A 1 82 ? -3.424 -9.298 -18.047 1.00 45.69 82 PRO A N 1
ATOM 643 C CA . PRO A 1 82 ? -4.376 -8.920 -19.085 1.00 45.69 82 PRO A CA 1
ATOM 644 C C . PRO A 1 82 ? -5.127 -7.675 -18.611 1.00 45.69 82 PRO A C 1
ATOM 646 O O . PRO A 1 82 ? -5.764 -7.719 -17.563 1.00 45.69 82 PRO A O 1
ATOM 649 N N . ALA A 1 83 ? -5.014 -6.569 -19.350 1.00 39.38 83 ALA A N 1
ATOM 650 C CA . ALA A 1 83 ? -5.738 -5.335 -19.060 1.00 39.38 83 ALA A CA 1
ATOM 651 C C . ALA A 1 83 ? -7.212 -5.656 -18.741 1.00 39.38 83 ALA A C 1
ATOM 653 O O . ALA A 1 83 ? -7.912 -6.238 -19.572 1.00 39.38 83 ALA A O 1
ATOM 654 N N . GLN A 1 84 ? -7.627 -5.353 -17.510 1.00 38.00 84 GLN A N 1
ATOM 655 C CA . GLN A 1 84 ? -9.032 -5.273 -17.119 1.00 38.00 84 GLN A CA 1
ATOM 656 C C . GLN A 1 84 ? -9.468 -3.827 -17.283 1.00 38.00 84 GLN A C 1
ATOM 658 O O . GLN A 1 84 ? -8.695 -2.949 -16.835 1.00 38.00 84 GLN A O 1
#

Sequence (84 aa):
MQLDRPQIRQMDPGLVYNAVRDGLVDAGLVYTTDGRVKGFDLKVLEDDKGFFPSYAVTPVVRKEVLEANPGLDDALNHPFWPAQ